Protein 3D3R (pdb70)

Organism: Shewanella oneidensis (strain ATCC 700550 / JCM 31522 / CIP 106686 / LMG 19005 / NCIMB 14063 / MR-1) (NCBI:txid211586)

Foldseek 3Di:
DLQDLDPDGFAWWFFAAADVVQQWTWTAGVRDIDIGRNPDPDDDDGGDIGGHHDDDDDDDPPVVVVVCVVVVVVVVVVPD/DVLVPFFAWWFFAAADVVQQWTWTHGPHDIDIDHVVQDDDDDHGDIDGDRDDDDDDDDPVVVVVCVVVVVVVVVVPD

Sequence (157 aa):
ENLYFQGCCLSSIPSQVVAVDNERQSVTVDTLGVRRDVSSHLTEPLAIGDYVLIHIGFVNKIDRRNDALQSLELYQEIVSKLEYFQGCLSIPSQVVAVDNERQSVTVVDTLGVRRDVSSHLTEPLAIGDYVLIHIGFVNKIDRRNDALQSLELYQQEIVSKLE

Structure (mmCIF, N/CA/C/O backbone):
data_3D3R
#
_entry.id   3D3R
#
_cell.length_a   78.864
_cell.length_b   58.316
_cell.length_c   51.924
_cell.angle_alpha   90.00
_cell.angle_beta   127.89
_cell.angle_gamma   90.00
#
_symmetry.space_group_name_H-M   'C 1 2 1'
#
loop_
_entity.id
_entity.type
_entity.pdbx_description
1 polymer 'Hydrogenase assembly chaperone hypC/hupF'
2 water water
#
loop_
_atom_site.group_PDB
_atom_site.id
_atom_site.type_symbol
_atom_site.label_atom_id
_atom_site.label_alt_id
_atom_site.label_comp_id
_atom_site.label_asym_id
_atom_site.label_entity_id
_atom_site.label_seq_id
_atom_site.pdbx_PDB_ins_code
_atom_site.Cartn_x
_atom_site.Cartn_y
_atom_site.Cartn_z
_atom_site.occupancy
_atom_site.B_iso_or_equiv
_atom_site.auth_seq_id
_atom_site.auth_comp_id
_atom_site.auth_asym_id
_atom_site.auth_atom_id
_atom_site.pdbx_PDB_model_num
ATOM 1 N N . GLU A 1 15 ? 34.719 21.754 11.364 0.70 37.90 -6 GLU A N 1
ATOM 2 C CA . GLU A 1 15 ? 33.376 21.495 11.964 0.70 38.95 -6 GLU A CA 1
ATOM 3 C C . GLU A 1 15 ? 33.205 19.989 12.108 0.70 39.35 -6 GLU A C 1
ATOM 4 O O . GLU A 1 15 ? 32.837 19.480 13.196 0.70 38.18 -6 GLU A O 1
ATOM 10 N N . ASN A 1 16 ? 33.460 19.269 11.013 1.00 39.47 -5 ASN A N 1
ATOM 11 C CA . ASN A 1 16 ? 33.274 17.813 10.976 1.00 41.04 -5 ASN A CA 1
ATOM 12 C C . ASN A 1 16 ? 34.188 17.050 11.967 1.00 40.57 -5 ASN A C 1
ATOM 13 O O . ASN A 1 16 ? 34.016 15.857 12.205 1.00 40.34 -5 ASN A O 1
ATOM 18 N N . LEU A 1 17 ? 35.139 17.765 12.555 1.00 41.15 -4 LEU A N 1
ATOM 19 C CA . LEU A 1 17 ? 36.062 17.192 13.528 1.00 40.83 -4 LEU A CA 1
ATOM 20 C C . LEU A 1 17 ? 35.396 17.065 14.895 1.00 39.66 -4 LEU A C 1
ATOM 21 O O . LEU A 1 17 ? 35.860 16.333 15.757 1.00 38.24 -4 LEU A O 1
ATOM 26 N N . TYR A 1 18 ? 34.345 17.824 15.105 1.00 38.95 -3 TYR A N 1
ATOM 27 C CA . TYR A 1 18 ? 33.719 17.858 16.417 1.00 38.98 -3 TYR A CA 1
ATOM 28 C C . TYR A 1 18 ? 32.491 16.967 16.491 1.00 39.18 -3 TYR A C 1
ATOM 29 O O . TYR A 1 18 ? 31.452 17.290 15.894 1.00 38.84 -3 TYR A O 1
ATOM 38 N N . PHE A 1 19 ? 32.590 15.902 17.287 1.00 37.52 -2 PHE A N 1
ATOM 39 C CA . PHE A 1 19 ? 31.477 14.966 17.474 1.00 37.40 -2 PHE A CA 1
ATOM 40 C C . PHE A 1 19 ? 30.290 15.701 18.100 1.00 38.65 -2 PHE A C 1
ATOM 41 O O . PHE A 1 19 ? 29.105 15.536 17.708 1.00 37.52 -2 PHE A O 1
ATOM 49 N N . GLN A 1 20 ? 30.638 16.537 19.075 1.00 39.02 -1 GLN A N 1
ATOM 50 C CA . GLN A 1 20 ? 29.742 17.601 19.571 1.00 40.44 -1 GLN A CA 1
ATOM 51 C C . GLN A 1 20 ? 30.710 18.685 20.084 1.00 39.29 -1 GLN A C 1
ATOM 52 O O . GLN A 1 20 ? 31.917 18.517 19.968 1.00 37.58 -1 GLN A O 1
ATOM 58 N N . GLY A 1 21 ? 30.225 19.821 20.567 1.00 38.37 0 GLY A N 1
ATOM 59 C CA . GLY A 1 21 ? 31.122 21.008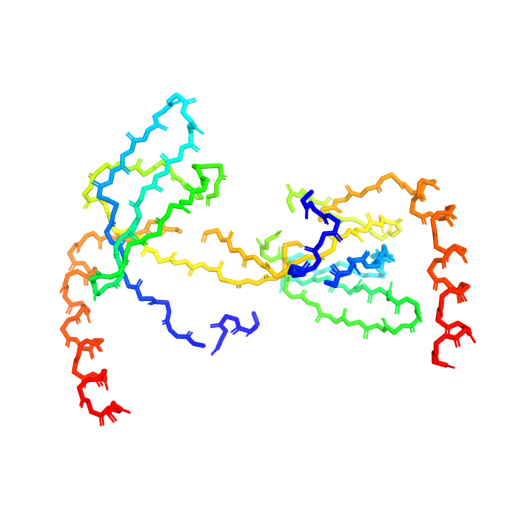 20.656 1.00 37.48 0 GLY A CA 1
ATOM 60 C C . GLY A 1 21 ? 32.417 20.852 21.471 1.00 37.39 0 GLY A C 1
ATOM 61 O O . GLY A 1 21 ? 33.427 21.540 21.236 1.00 37.35 0 GLY A O 1
ATOM 70 N N A CYS A 1 23 ? 34.046 17.750 22.142 0.70 32.35 2 CYS A N 1
ATOM 71 N N B CYS A 1 23 ? 34.021 17.801 22.139 0.30 31.63 2 CYS A N 1
ATOM 72 C CA A CYS A 1 23 ? 34.561 16.378 21.992 0.70 31.84 2 CYS A CA 1
ATOM 73 C CA B CYS A 1 23 ? 34.631 16.526 21.892 0.30 31.02 2 CYS A CA 1
ATOM 74 C C A CYS A 1 23 ? 35.011 16.124 20.537 0.70 30.40 2 CYS A C 1
ATOM 75 C C B CYS A 1 23 ? 35.224 16.516 20.492 0.30 30.26 2 CYS A C 1
ATOM 76 O O A CYS A 1 23 ? 34.195 16.252 19.635 0.70 29.50 2 CYS A O 1
ATOM 77 O O B CYS A 1 23 ? 34.764 17.227 19.591 0.30 30.15 2 CYS A O 1
ATOM 82 N N . LEU A 1 24 ? 36.270 15.726 20.324 1.00 30.00 3 LEU A N 1
ATOM 83 C CA . LEU A 1 24 ? 36.839 15.502 18.984 1.00 29.17 3 LEU A CA 1
ATOM 84 C C . LEU A 1 24 ? 36.427 14.144 18.452 1.00 27.24 3 LEU A C 1
ATOM 85 O O . LEU A 1 24 ? 36.665 13.125 19.135 1.00 27.59 3 LEU A O 1
ATOM 90 N N A SER A 1 25 ? 35.874 14.096 17.247 0.70 26.30 4 SER A N 1
ATOM 91 N N B SER A 1 25 ? 35.889 14.085 17.238 0.30 26.88 4 SER A N 1
ATOM 92 C CA A SER A 1 25 ? 35.546 12.793 16.646 0.70 26.85 4 SER A CA 1
ATOM 93 C CA B SER A 1 25 ? 35.555 12.791 16.615 0.30 26.77 4 SER A CA 1
ATOM 94 C C A SER A 1 25 ? 36.848 11.976 16.455 0.70 26.16 4 SER A C 1
ATOM 95 C C B SER A 1 25 ? 36.824 11.946 16.335 0.30 26.55 4 SER A C 1
ATOM 96 O O A SER A 1 25 ? 37.866 12.558 16.164 0.70 25.78 4 SER A O 1
ATOM 97 O O B SER A 1 25 ? 37.804 12.465 15.834 0.30 26.67 4 SER A O 1
ATOM 102 N N . ILE A 1 26 ? 36.796 10.657 16.681 1.00 26.77 5 ILE A N 1
ATOM 103 C CA . ILE A 1 26 ? 37.979 9.770 16.507 1.00 26.55 5 ILE A CA 1
ATOM 104 C C . ILE A 1 26 ? 37.792 9.056 15.171 1.00 26.26 5 ILE A C 1
ATOM 105 O O . ILE A 1 26 ? 36.733 8.423 14.990 1.00 26.40 5 ILE A O 1
ATOM 110 N N . PRO A 1 27 ? 38.761 9.170 14.242 1.00 25.42 6 PRO A N 1
ATOM 111 C CA . PRO A 1 27 ? 38.635 8.428 12.964 1.00 26.06 6 PRO A CA 1
ATOM 112 C C . PRO A 1 27 ? 38.358 6.941 13.198 1.00 25.23 6 PRO A C 1
ATOM 113 O O . PRO A 1 27 ? 39.013 6.275 14.041 1.00 24.69 6 PRO A O 1
ATOM 117 N N . SER A 1 28 ? 37.323 6.435 12.553 1.00 25.12 7 SER A N 1
ATOM 118 C CA . SER A 1 28 ? 36.816 5.128 12.861 1.00 24.23 7 SER A CA 1
ATOM 119 C C . SER A 1 28 ? 36.793 4.305 11.570 1.00 24.26 7 SER A C 1
ATOM 120 O O . SER A 1 28 ? 36.358 4.834 10.560 1.00 23.56 7 SER A O 1
ATOM 123 N N . GLN A 1 29 ? 37.316 3.071 11.608 1.00 24.57 8 GLN A N 1
ATOM 124 C CA . GLN A 1 29 ? 37.355 2.208 10.366 1.00 24.91 8 GLN A CA 1
ATOM 125 C C . GLN A 1 29 ? 35.984 1.554 10.137 1.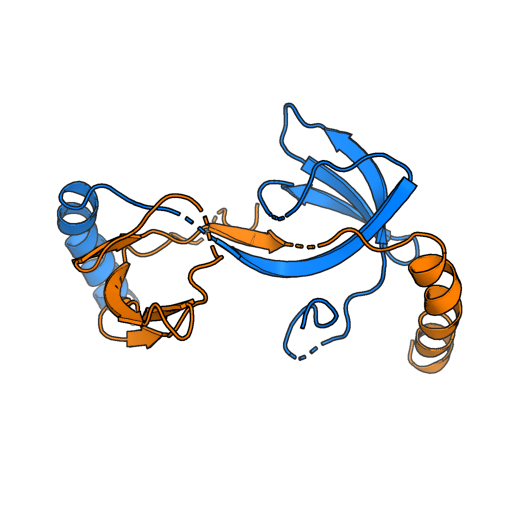00 24.57 8 GLN A C 1
ATOM 126 O O . GLN A 1 29 ? 35.397 0.976 11.053 1.00 25.31 8 GLN A O 1
ATOM 132 N N . VAL A 1 30 ? 35.492 1.589 8.903 1.00 24.52 9 VAL A N 1
ATOM 133 C CA . VAL A 1 30 ? 34.258 0.854 8.555 1.00 24.99 9 VAL A CA 1
ATOM 134 C C . VAL A 1 30 ? 34.662 -0.626 8.395 1.00 26.45 9 VAL A C 1
ATOM 135 O O . VAL A 1 30 ? 35.573 -0.971 7.612 1.00 26.27 9 VAL A O 1
ATOM 139 N N . VAL A 1 31 ? 33.989 -1.517 9.146 1.00 27.67 10 VAL A N 1
ATOM 140 C CA . VAL A 1 31 ? 34.341 -2.921 9.200 1.00 29.61 10 VAL A CA 1
ATOM 141 C C . VAL A 1 31 ? 33.252 -3.838 8.678 1.00 30.47 10 VAL A C 1
ATOM 142 O O . VAL A 1 31 ? 33.509 -5.007 8.408 1.00 31.00 10 VAL A O 1
ATOM 146 N N . ALA A 1 32 ? 32.071 -3.277 8.457 1.00 30.60 11 ALA A N 1
ATOM 147 C CA . ALA A 1 32 ? 30.950 -3.999 7.826 1.00 30.45 11 ALA A CA 1
ATOM 148 C C . ALA A 1 32 ? 29.957 -2.973 7.283 1.00 30.86 11 ALA A C 1
ATOM 149 O O . ALA A 1 32 ? 29.754 -1.919 7.870 1.00 30.05 11 ALA A O 1
ATOM 151 N N . VAL A 1 33 ? 29.307 -3.320 6.165 1.00 29.28 12 VAL A N 1
ATOM 152 C CA . VAL A 1 33 ? 28.288 -2.465 5.600 1.00 30.60 12 VAL A CA 1
ATOM 153 C C . VAL A 1 33 ? 27.041 -3.339 5.254 1.00 31.80 12 VAL A C 1
ATOM 154 O O . VAL A 1 33 ? 27.188 -4.368 4.599 1.00 31.38 12 VAL A O 1
ATOM 158 N N . ASP A 1 34 ? 25.855 -2.932 5.705 1.00 32.19 13 ASP A N 1
ATOM 159 C CA . ASP A 1 34 ? 24.583 -3.631 5.363 1.00 33.14 13 ASP A CA 1
ATOM 160 C C . ASP A 1 34 ? 23.572 -2.630 4.822 1.00 31.42 13 ASP A C 1
ATOM 161 O O . ASP A 1 34 ? 22.749 -2.070 5.529 1.00 30.34 13 ASP A O 1
ATOM 166 N N . ASN A 1 35 ? 23.648 -2.397 3.535 1.00 30.04 14 ASN A N 1
ATOM 167 C CA . ASN A 1 35 ? 22.830 -1.389 2.918 1.00 30.88 14 ASN A CA 1
ATOM 168 C C . ASN A 1 35 ? 21.350 -1.771 2.907 1.00 32.47 14 ASN A C 1
ATOM 169 O O . ASN A 1 35 ? 20.499 -0.871 2.915 1.00 34.33 14 ASN A O 1
ATOM 174 N N . GLU A 1 36 ? 21.010 -3.067 2.857 1.00 32.87 15 GLU A N 1
ATOM 175 C CA . GLU A 1 36 ? 19.564 -3.425 2.926 1.00 34.96 15 GLU A CA 1
ATOM 176 C C . GLU A 1 36 ? 18.990 -3.093 4.301 1.00 35.89 15 GLU A C 1
ATOM 177 O O . GLU A 1 36 ? 17.844 -2.657 4.388 1.00 36.89 15 GLU A O 1
ATOM 183 N N . ARG A 1 37 ? 19.774 -3.260 5.357 1.00 35.28 16 ARG A N 1
ATOM 184 C CA . ARG A 1 37 ? 19.299 -2.825 6.688 1.00 37.56 16 ARG A CA 1
ATOM 185 C C . ARG A 1 37 ? 19.746 -1.405 7.110 1.00 36.13 16 ARG A C 1
ATOM 186 O O . ARG A 1 37 ? 19.515 -1.006 8.235 1.00 35.94 16 ARG A O 1
ATOM 194 N N . GLN A 1 38 ? 20.314 -0.651 6.175 1.00 33.58 17 GLN A N 1
ATOM 195 C CA . GLN A 1 38 ? 20.850 0.708 6.430 1.00 32.86 17 GLN A CA 1
ATOM 196 C C . GLN A 1 38 ? 21.570 0.756 7.734 1.00 32.27 17 GLN A C 1
ATOM 197 O O . GLN A 1 38 ? 21.204 1.533 8.629 1.00 31.04 17 GLN A O 1
ATOM 203 N N . SER A 1 39 ? 22.608 -0.065 7.845 1.00 31.43 18 SER A N 1
ATOM 204 C CA . SER A 1 39 ? 23.507 0.077 8.949 1.00 32.28 18 SER A CA 1
ATOM 205 C C . SER A 1 39 ? 24.948 -0.150 8.520 1.00 32.16 18 SER A C 1
ATOM 206 O O . SER A 1 39 ? 25.210 -0.734 7.468 1.00 29.49 18 SER A O 1
ATOM 209 N N . VAL A 1 40 ? 25.881 0.351 9.324 1.00 30.33 19 VAL A N 1
ATOM 210 C CA . VAL A 1 40 ? 27.292 0.093 9.118 1.00 30.67 19 VAL A CA 1
ATOM 211 C C . VAL A 1 40 ? 27.925 -0.255 10.469 1.00 31.62 19 VAL A C 1
ATOM 212 O O . VAL A 1 40 ? 27.409 0.164 11.528 1.00 33.43 19 VAL A O 1
ATOM 216 N N . THR A 1 41 ? 28.995 -1.039 10.449 1.00 29.96 20 THR A N 1
ATOM 217 C CA . THR A 1 41 ? 29.694 -1.296 11.712 1.00 30.44 20 THR A CA 1
ATOM 218 C C . THR A 1 41 ? 31.007 -0.554 11.643 1.00 29.20 20 THR A C 1
ATOM 219 O O . THR A 1 41 ? 31.738 -0.652 10.654 1.00 28.71 20 THR A O 1
ATOM 223 N N . VAL A 1 42 ? 31.302 0.206 12.683 1.00 29.84 21 VAL A N 1
ATOM 224 C CA . VAL A 1 42 ? 32.576 0.905 12.718 1.00 29.37 21 VAL A CA 1
ATOM 225 C C . VAL A 1 42 ? 33.373 0.453 13.922 1.00 30.59 21 VAL A C 1
ATOM 226 O O . VAL A 1 42 ? 32.790 0.009 14.941 1.00 31.33 21 VAL A O 1
ATOM 230 N N . ASP A 1 43 ? 34.688 0.581 13.784 1.00 28.81 22 ASP A N 1
ATOM 231 C CA . ASP A 1 43 ? 35.641 0.303 14.880 1.00 31.77 22 ASP A CA 1
ATOM 232 C C . ASP A 1 43 ? 36.320 1.591 15.293 1.00 31.55 22 ASP A C 1
ATOM 233 O O . ASP A 1 43 ? 36.988 2.246 14.445 1.00 30.31 22 ASP A O 1
ATOM 238 N N . THR A 1 44 ? 36.189 1.943 16.583 1.00 31.64 23 THR A N 1
ATOM 239 C CA . THR A 1 44 ? 36.750 3.162 17.109 1.00 31.35 23 THR A CA 1
ATOM 240 C C . THR A 1 44 ? 37.684 2.750 18.240 1.00 32.41 23 THR A C 1
ATOM 241 O O . THR A 1 44 ? 37.221 2.288 19.279 1.00 31.84 23 THR A O 1
ATOM 245 N N . LEU A 1 45 ? 38.968 2.943 18.009 1.00 33.16 24 LEU A N 1
ATOM 246 C CA . LEU A 1 45 ? 40.025 2.461 18.884 1.00 35.71 24 LEU A CA 1
ATOM 247 C C . LEU A 1 45 ? 39.690 1.064 19.385 1.00 37.09 24 LEU A C 1
ATOM 248 O O . LEU A 1 45 ? 39.827 0.772 20.570 1.00 37.64 24 LEU A O 1
ATOM 253 N N . GLY A 1 46 ? 39.211 0.223 18.470 1.00 36.84 25 GLY A N 1
ATOM 254 C CA . GLY A 1 46 ? 39.032 -1.200 18.779 1.00 37.88 25 GLY A CA 1
ATOM 255 C C . GLY A 1 46 ? 37.658 -1.574 19.305 1.00 37.09 25 GLY A C 1
ATOM 256 O O . GLY A 1 46 ? 37.401 -2.738 19.531 1.00 40.23 25 GLY A O 1
ATOM 257 N N . VAL A 1 47 ? 36.775 -0.604 19.532 1.00 34.18 26 VAL A N 1
ATOM 258 C CA . VAL A 1 47 ? 35.442 -0.920 19.996 1.00 33.44 26 VAL A CA 1
ATOM 259 C C . VAL A 1 47 ? 34.521 -0.844 18.803 1.00 32.90 26 VAL A C 1
ATOM 260 O O . VAL A 1 47 ? 34.488 0.165 18.105 1.00 32.43 26 VAL A O 1
ATOM 264 N N . ARG A 1 48 ? 33.749 -1.902 18.600 1.00 33.42 27 ARG A N 1
ATOM 265 C CA . ARG A 1 48 ? 32.850 -1.998 17.451 1.00 32.62 27 ARG A CA 1
ATOM 266 C C . ARG A 1 48 ? 31.478 -1.558 17.819 1.00 33.46 27 ARG A C 1
ATOM 267 O O . ARG A 1 48 ? 31.004 -1.923 18.897 1.00 33.13 27 ARG A O 1
ATOM 275 N N . ARG A 1 49 ? 30.828 -0.790 16.935 1.00 32.33 28 ARG A N 1
ATOM 276 C CA . ARG A 1 49 ? 29.445 -0.295 17.119 1.00 34.24 28 ARG A CA 1
ATOM 277 C C . ARG A 1 49 ? 28.703 -0.424 15.812 1.00 34.63 28 ARG A C 1
ATOM 278 O O . ARG A 1 49 ? 29.275 -0.080 14.796 1.00 32.51 28 ARG A O 1
ATOM 286 N N . ASP A 1 50 ? 27.460 -0.906 15.835 1.00 34.19 29 ASP A N 1
ATOM 287 C CA . ASP A 1 50 ? 26.652 -0.974 14.633 1.00 36.24 29 ASP A CA 1
ATOM 288 C C . ASP A 1 50 ? 25.847 0.282 14.722 1.00 36.77 29 ASP A C 1
ATOM 289 O O . ASP A 1 50 ? 25.263 0.555 15.797 1.00 37.79 29 ASP A O 1
ATOM 294 N N . VAL A 1 51 ? 25.770 1.058 13.640 1.00 34.54 30 VAL A N 1
ATOM 295 C CA . VAL A 1 51 ? 25.018 2.306 13.675 1.00 34.51 30 VAL A CA 1
ATOM 296 C C . VAL A 1 51 ? 24.159 2.449 12.411 1.00 34.15 30 VAL A C 1
ATOM 297 O O . VAL A 1 51 ? 24.532 1.949 11.367 1.00 32.28 30 VAL A O 1
ATOM 301 N N . SER A 1 52 ? 22.990 3.077 12.525 1.00 33.25 31 SER A N 1
ATOM 302 C CA . SER A 1 52 ? 22.180 3.348 11.331 1.00 33.01 31 SER A CA 1
ATOM 303 C C . SER A 1 52 ? 22.999 4.207 10.389 1.00 33.43 31 SER A C 1
ATOM 304 O O . SER A 1 52 ? 23.718 5.133 10.824 1.00 32.44 31 SER A O 1
ATOM 307 N N . SER A 1 53 ? 22.910 3.922 9.102 1.00 31.06 32 SER A N 1
ATOM 308 C CA . SER A 1 53 ? 23.688 4.646 8.104 1.00 30.70 32 SER A CA 1
ATOM 309 C C . SER A 1 53 ? 22.852 5.695 7.345 1.00 31.48 32 SER A C 1
ATOM 310 O O . SER A 1 53 ? 23.262 6.185 6.282 1.00 30.86 32 SER A O 1
ATOM 313 N N . HIS A 1 54 ? 21.687 6.068 7.869 1.00 32.02 33 HIS A N 1
ATOM 314 C CA . HIS A 1 54 ? 20.834 7.035 7.154 1.00 35.03 33 HIS A CA 1
ATOM 315 C C . HIS A 1 54 ? 21.473 8.386 6.845 1.00 34.68 33 HIS A C 1
ATOM 316 O O . HIS A 1 54 ? 21.101 9.051 5.878 1.00 37.51 33 HIS A O 1
ATOM 323 N N . LEU A 1 55 ? 22.384 8.823 7.691 1.00 34.37 34 LEU A N 1
ATOM 324 C CA . LEU A 1 55 ? 23.064 10.123 7.487 1.00 34.85 34 LEU A CA 1
ATOM 325 C C . LEU A 1 55 ? 24.522 9.992 7.051 1.00 35.12 34 LEU A C 1
ATOM 326 O O . LEU A 1 55 ? 25.349 10.905 7.255 1.00 36.36 34 LEU A O 1
ATOM 339 N N . THR A 1 57 ? 27.300 10.607 4.431 1.00 35.45 36 THR A N 1
ATOM 340 C CA . THR A 1 57 ? 27.233 11.653 3.400 1.00 35.79 36 THR A CA 1
ATOM 341 C C . THR A 1 57 ? 27.604 11.131 2.002 1.00 36.73 36 THR A C 1
ATOM 342 O O . THR A 1 57 ? 27.370 11.817 0.982 1.00 37.06 36 THR A O 1
ATOM 346 N N . GLU A 1 58 ? 28.206 9.941 1.947 1.00 35.58 37 GLU A N 1
ATOM 347 C CA . GLU A 1 58 ? 28.415 9.241 0.653 1.00 36.12 37 GLU A CA 1
ATOM 348 C C . GLU A 1 58 ? 28.497 7.727 0.917 1.00 32.34 37 GLU A C 1
ATOM 349 O O . GLU A 1 58 ? 28.800 7.326 2.089 1.00 31.87 37 GLU A O 1
ATOM 355 N N . PRO A 1 59 ? 28.358 6.884 -0.141 1.00 30.31 38 PRO A N 1
ATOM 356 C CA . PRO A 1 59 ? 28.389 5.422 0.112 1.00 28.98 38 PRO A CA 1
ATOM 357 C C . PRO A 1 59 ? 29.717 4.970 0.712 1.00 28.61 38 PRO A C 1
ATOM 358 O O . PRO A 1 59 ? 30.792 5.443 0.311 1.00 28.14 38 PRO A O 1
ATOM 362 N N . LEU A 1 60 ? 29.630 4.042 1.660 1.00 27.67 39 LEU A N 1
ATOM 363 C CA . LEU A 1 60 ? 30.790 3.565 2.400 1.00 27.36 39 LEU A CA 1
ATOM 364 C C . LEU A 1 60 ? 31.125 2.116 2.109 1.00 27.77 39 LEU A C 1
ATOM 365 O O . LEU A 1 60 ? 30.243 1.285 1.772 1.00 28.99 39 LEU A O 1
ATOM 370 N N . ALA A 1 61 ? 32.403 1.801 2.271 1.00 27.75 40 ALA A N 1
ATOM 371 C CA . ALA A 1 61 ? 32.872 0.427 2.136 1.00 28.00 40 ALA A CA 1
ATOM 372 C C . ALA A 1 61 ? 33.821 0.028 3.258 1.00 27.79 40 ALA A C 1
ATOM 373 O O . ALA A 1 61 ? 34.469 0.889 3.882 1.00 25.96 40 ALA A O 1
ATOM 375 N N . ILE A 1 62 ? 33.969 -1.286 3.454 1.00 28.67 41 ILE A N 1
ATOM 376 C CA . ILE A 1 62 ? 35.011 -1.807 4.365 1.00 30.09 41 ILE A CA 1
ATOM 377 C C . ILE A 1 62 ? 36.360 -1.222 4.076 1.00 30.64 41 ILE A C 1
ATOM 378 O O . ILE A 1 62 ? 36.815 -1.160 2.898 1.00 29.82 41 ILE A O 1
ATOM 383 N N . GLY A 1 63 ? 36.993 -0.761 5.143 1.00 29.17 42 GLY A N 1
ATOM 384 C CA . GLY A 1 63 ? 38.265 -0.066 5.023 1.00 29.68 42 GLY A CA 1
ATOM 385 C C . GLY A 1 63 ? 38.292 1.430 4.863 1.00 28.05 42 GLY A C 1
ATOM 386 O O . GLY A 1 63 ? 39.352 2.019 4.997 1.00 30.41 42 GLY A O 1
ATOM 387 N N . ASP A 1 64 ? 37.135 2.065 4.612 1.00 28.44 43 ASP A N 1
ATOM 388 C CA . ASP A 1 64 ? 37.024 3.528 4.640 1.00 26.86 43 ASP A CA 1
ATOM 389 C C . ASP A 1 64 ? 37.220 3.964 6.118 1.00 25.89 43 ASP A C 1
ATOM 390 O O . ASP A 1 64 ? 36.941 3.187 6.984 1.00 25.04 43 ASP A O 1
ATOM 395 N N . TYR A 1 65 ? 37.713 5.178 6.328 1.00 26.45 44 TYR A N 1
ATOM 396 C CA . TYR A 1 65 ? 37.749 5.810 7.649 1.00 25.95 44 TYR A CA 1
ATOM 397 C C . TYR A 1 65 ? 36.750 6.949 7.603 1.00 26.38 44 TYR A C 1
ATOM 398 O O . TYR A 1 65 ? 36.687 7.744 6.611 1.00 27.50 44 TYR A O 1
ATOM 407 N N . VAL A 1 66 ? 36.009 7.079 8.701 1.00 26.84 45 VAL A N 1
ATOM 408 C CA . VAL A 1 66 ? 35.053 8.141 8.857 1.00 25.01 45 VAL A CA 1
ATOM 409 C C . VAL A 1 66 ? 35.276 8.941 10.142 1.00 26.73 45 VAL A C 1
ATOM 410 O O . VAL A 1 66 ? 35.782 8.402 11.140 1.00 26.06 45 VAL A O 1
ATOM 414 N N . LEU A 1 67 ? 34.876 10.202 10.098 1.00 26.15 46 LEU A N 1
ATOM 415 C CA . LEU A 1 67 ? 34.612 10.991 11.322 1.00 27.29 46 LEU A CA 1
ATOM 416 C C . LEU A 1 67 ? 33.101 11.062 11.498 1.00 28.14 46 LEU A C 1
ATOM 417 O O . LEU A 1 67 ? 32.361 11.248 10.532 1.00 28.60 46 LEU A O 1
ATOM 422 N N . ILE A 1 68 ? 32.670 10.949 12.748 1.00 28.76 47 ILE A N 1
ATOM 423 C CA . ILE A 1 68 ? 31.244 10.804 13.044 1.00 29.87 47 ILE A CA 1
ATOM 424 C C . ILE A 1 68 ? 30.869 11.958 13.994 1.00 31.22 47 ILE A C 1
ATOM 425 O O . ILE A 1 68 ? 31.688 12.375 14.809 1.00 31.37 47 ILE A O 1
ATOM 430 N N . HIS A 1 69 ? 29.673 12.519 13.822 1.00 30.04 48 HIS A N 1
ATOM 431 C CA . HIS A 1 69 ? 29.179 13.514 14.749 1.00 30.22 48 HIS A CA 1
ATOM 432 C C . HIS A 1 69 ? 27.675 13.357 14.865 1.00 30.19 48 HIS A C 1
ATOM 433 O O . HIS A 1 69 ? 27.019 12.785 13.970 1.00 30.77 48 HIS A O 1
ATOM 440 N N . ILE A 1 70 ? 27.115 13.793 15.984 1.00 30.47 49 ILE A N 1
ATOM 441 C CA . ILE A 1 70 ? 25.641 13.697 16.100 1.00 30.63 49 ILE A CA 1
ATOM 442 C C . ILE A 1 70 ? 25.120 14.828 15.257 1.00 30.85 49 ILE A C 1
ATOM 443 O O . ILE A 1 70 ? 25.568 15.978 15.390 1.00 30.27 49 ILE A O 1
ATOM 448 N N . GLY A 1 71 ? 24.189 14.553 14.353 1.00 30.27 50 GLY A N 1
ATOM 449 C CA . GLY A 1 71 ? 23.666 15.660 13.574 1.00 30.59 50 GLY A CA 1
ATOM 450 C C . GLY A 1 71 ? 22.273 15.359 13.100 1.00 30.07 50 GLY A C 1
ATOM 451 O O . GLY A 1 71 ? 21.590 14.521 13.660 1.00 29.39 50 GLY A O 1
ATOM 452 N N . PHE A 1 72 ? 21.843 16.042 12.055 1.00 29.36 51 PHE A N 1
ATOM 453 C CA . PHE A 1 72 ? 20.515 15.740 11.542 1.00 28.82 51 PHE A CA 1
ATOM 454 C C . PHE A 1 72 ? 20.384 16.238 10.118 1.00 2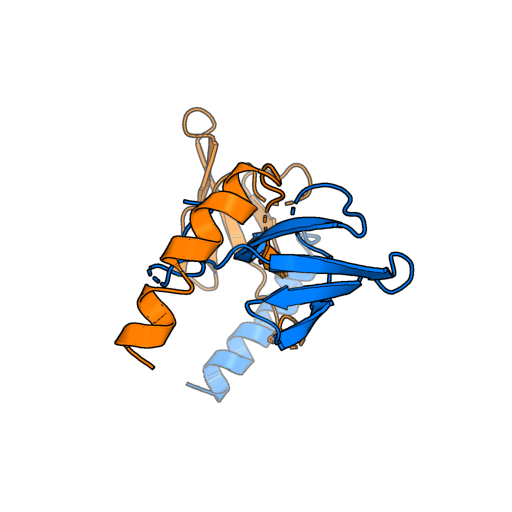8.76 51 PHE A C 1
ATOM 455 O O . PHE A 1 72 ? 21.284 16.937 9.608 1.00 29.57 51 PHE A O 1
ATOM 463 N N . VAL A 1 73 ? 19.278 15.880 9.491 1.00 27.51 52 VAL A N 1
ATOM 464 C CA . VAL A 1 73 ? 18.937 16.469 8.189 1.00 29.16 52 VAL A CA 1
ATOM 465 C C . VAL A 1 73 ? 17.460 16.866 8.295 1.00 30.85 52 VAL A C 1
ATOM 466 O O . VAL A 1 73 ? 16.789 16.466 9.252 1.00 31.26 52 VAL A O 1
ATOM 478 N N . ASN A 1 75 ? 13.682 16.896 6.713 1.00 33.72 54 ASN A N 1
ATOM 479 C CA . ASN A 1 75 ? 12.802 16.271 5.730 1.00 34.61 54 ASN A CA 1
ATOM 480 C C . ASN A 1 75 ? 11.518 17.056 5.648 1.00 34.24 54 ASN A C 1
ATOM 481 O O . ASN A 1 75 ? 10.964 17.439 6.690 1.00 34.00 54 ASN A O 1
ATOM 486 N N . LYS A 1 76 ? 10.980 17.220 4.448 1.00 32.86 55 LYS A N 1
ATOM 487 C CA . LYS A 1 76 ? 9.697 17.959 4.346 1.00 34.19 55 LYS A CA 1
ATOM 488 C C . LYS A 1 76 ? 8.552 17.085 4.826 1.00 34.62 55 LYS A C 1
ATOM 489 O O . LYS A 1 76 ? 8.579 15.841 4.642 1.00 35.22 55 LYS A O 1
ATOM 495 N N . ILE A 1 77 ? 7.529 17.698 5.428 1.00 32.79 56 ILE A N 1
ATOM 496 C CA . ILE A 1 77 ? 6.304 16.977 5.782 1.00 33.47 56 ILE A CA 1
ATOM 497 C C . ILE A 1 77 ? 5.141 17.765 5.207 1.00 33.06 56 ILE A C 1
ATOM 498 O O . ILE A 1 77 ? 5.126 18.985 5.303 1.00 32.98 56 ILE A O 1
ATOM 503 N N . ASP A 1 78 ? 4.162 17.072 4.666 1.00 32.10 57 ASP A N 1
ATOM 504 C CA . ASP A 1 78 ? 2.973 17.711 4.138 1.00 33.63 57 ASP A CA 1
ATOM 505 C C . ASP A 1 78 ? 2.407 18.706 5.126 1.00 32.33 57 ASP A C 1
ATOM 506 O O . ASP A 1 78 ? 2.239 18.372 6.289 1.00 32.07 57 ASP A O 1
ATOM 511 N N A ARG A 1 79 ? 2.079 19.915 4.661 0.60 32.32 58 ARG A N 1
ATOM 512 N N B ARG A 1 79 ? 2.100 19.918 4.657 0.40 32.78 58 ARG A N 1
ATOM 513 C CA A ARG A 1 79 ? 1.711 20.975 5.592 0.60 32.12 58 ARG A CA 1
ATOM 514 C CA B ARG A 1 79 ? 1.694 20.984 5.566 0.40 33.03 58 ARG A CA 1
ATOM 515 C C A ARG A 1 79 ? 0.417 20.619 6.335 0.60 32.96 58 ARG A C 1
ATOM 516 C C B ARG A 1 79 ? 0.429 20.594 6.336 0.40 33.37 58 ARG A C 1
ATOM 517 O O A ARG A 1 79 ? 0.302 20.867 7.535 0.60 32.58 58 ARG A O 1
ATOM 518 O O B ARG A 1 79 ? 0.347 20.799 7.547 0.40 33.14 58 ARG A O 1
ATOM 533 N N . ASN A 1 80 ? -0.550 20.004 5.648 1.00 33.35 59 ASN A N 1
ATOM 534 C CA . ASN A 1 80 ? -1.811 19.632 6.334 1.00 34.46 59 ASN A CA 1
ATOM 535 C C . ASN A 1 80 ? -1.666 18.578 7.428 1.00 35.16 59 ASN A C 1
ATOM 536 O O . ASN A 1 80 ? -2.243 18.695 8.532 1.00 35.36 59 ASN A O 1
ATOM 541 N N . ASP A 1 81 ? -0.799 17.611 7.163 1.00 34.11 60 ASP A N 1
ATOM 542 C CA . ASP A 1 81 ? -0.442 16.622 8.172 1.00 34.86 60 ASP A CA 1
ATOM 543 C C . ASP A 1 81 ? 0.318 17.243 9.350 1.00 32.66 60 ASP A C 1
ATOM 544 O O . ASP A 1 81 ? 0.091 16.872 10.496 1.00 33.09 60 ASP A O 1
ATOM 549 N N . ALA A 1 82 ? 1.267 18.131 9.071 1.00 31.16 61 ALA A N 1
ATOM 550 C CA . ALA A 1 82 ? 1.922 18.888 10.150 1.00 30.07 61 ALA A CA 1
ATOM 551 C C . ALA A 1 82 ? 0.889 19.644 11.036 1.00 30.19 61 ALA A C 1
ATOM 552 O O . ALA A 1 82 ? 0.847 19.519 12.282 1.00 30.06 61 ALA A O 1
ATOM 554 N N . LEU A 1 83 ? 0.072 20.461 10.384 1.00 29.98 62 LEU A N 1
ATOM 555 C CA . LEU A 1 83 ? -0.900 21.260 11.110 1.00 31.66 62 LEU A CA 1
ATOM 556 C C . LEU A 1 83 ? -1.881 20.430 11.929 1.00 33.40 62 LEU A C 1
ATOM 557 O O . LEU A 1 83 ? -2.226 20.824 13.034 1.00 33.52 62 LEU A O 1
ATOM 562 N N . GLN A 1 84 ? -2.318 19.296 11.392 1.00 34.57 63 GLN A N 1
ATOM 563 C CA . GLN A 1 84 ? -3.206 18.436 12.151 1.00 37.63 63 GLN A CA 1
ATOM 564 C C . GLN A 1 84 ? -2.484 17.821 13.386 1.00 38.50 63 GLN A C 1
ATOM 565 O O . GLN A 1 84 ? -3.047 17.789 14.469 1.00 42.07 63 GLN A O 1
ATOM 571 N N . SER A 1 85 ? -1.239 17.394 13.238 1.00 37.11 64 SER A N 1
ATOM 572 C CA . SER A 1 85 ? -0.536 16.736 14.319 1.00 36.19 64 SER A CA 1
ATOM 573 C C . SER A 1 85 ? -0.110 17.697 15.402 1.00 36.16 64 SER A C 1
ATOM 574 O O . SER A 1 85 ? 0.034 17.288 16.567 1.00 34.91 64 SER A O 1
ATOM 577 N N . LEU A 1 86 ? 0.107 18.966 15.045 1.00 34.48 65 LEU A N 1
ATOM 578 C CA . LEU A 1 86 ? 0.692 19.888 16.030 1.00 34.78 65 LEU A CA 1
ATOM 579 C C . LEU A 1 86 ? -0.144 20.067 17.296 1.00 35.16 65 LEU A C 1
ATOM 580 O O . LEU A 1 86 ? 0.402 20.336 18.381 1.00 33.00 65 LEU A O 1
ATOM 585 N N . GLU A 1 87 ? -1.463 19.943 17.168 1.00 35.47 66 GLU A N 1
ATOM 586 C CA . GLU A 1 87 ? -2.298 20.082 18.352 1.00 38.89 66 GLU A CA 1
ATOM 587 C C . GLU A 1 87 ? -1.978 19.014 19.403 1.00 36.50 66 GLU A C 1
ATOM 588 O O . GLU A 1 87 ? -2.005 19.288 20.599 1.00 37.18 66 GLU A O 1
ATOM 594 N N . LEU A 1 88 ? -1.685 17.795 18.955 1.00 35.72 67 LEU A N 1
ATOM 595 C CA . LEU A 1 88 ? -1.312 16.703 19.870 1.00 34.70 67 LEU A CA 1
ATOM 596 C C . LEU A 1 88 ? 0.042 16.967 20.559 1.00 34.39 67 LEU A C 1
ATOM 597 O O . LEU A 1 88 ? 0.227 16.664 21.757 1.00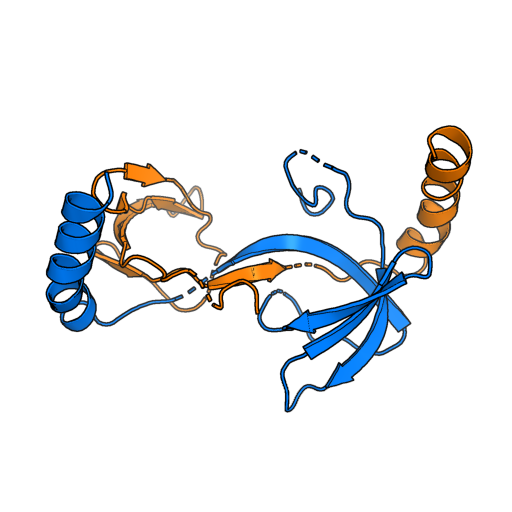 34.05 67 LEU A O 1
ATOM 602 N N . TYR A 1 89 ? 0.997 17.525 19.810 1.00 32.82 68 TYR A N 1
ATOM 603 C CA . TYR A 1 89 ? 2.315 17.866 20.386 1.00 33.31 68 TYR A CA 1
ATOM 604 C C . TYR A 1 89 ? 2.197 18.924 21.481 1.00 35.14 68 TYR A C 1
ATOM 605 O O . TYR A 1 89 ? 2.794 18.797 22.569 1.00 34.46 68 TYR A O 1
ATOM 614 N N . GLN A 1 90 ? 1.417 19.973 21.223 1.00 34.61 69 GLN A N 1
ATOM 615 C CA . GLN A 1 90 ? 1.146 20.972 22.263 1.00 36.48 69 GLN A CA 1
ATOM 616 C C . GLN A 1 90 ? 0.444 20.407 23.521 1.00 36.27 69 GLN A C 1
ATOM 617 O O . GLN A 1 90 ? 0.684 20.881 24.646 1.00 37.20 69 GLN A O 1
ATOM 623 N N . GLU A 1 91 ? -0.481 19.467 23.341 1.00 35.65 70 GLU A N 1
ATOM 624 C CA . GLU A 1 91 ? -1.143 18.858 24.489 1.00 35.95 70 GLU A CA 1
ATOM 625 C C . GLU A 1 91 ? -0.143 18.046 25.334 1.00 35.38 70 GLU A C 1
ATOM 626 O O . GLU A 1 91 ? -0.247 17.987 26.575 1.00 35.16 70 GLU A O 1
ATOM 632 N N . ILE A 1 92 ? 0.792 17.377 24.652 1.00 33.71 71 ILE A N 1
ATOM 633 C CA . ILE A 1 92 ? 1.828 16.597 25.348 1.00 31.89 71 ILE A CA 1
ATOM 634 C C . ILE A 1 92 ? 2.674 17.559 26.201 1.00 35.35 71 ILE A C 1
ATOM 635 O O . ILE A 1 92 ? 2.897 17.317 27.428 1.00 33.83 71 ILE A O 1
ATOM 640 N N . VAL A 1 93 ? 3.166 18.623 25.561 1.00 36.49 72 VAL A N 1
ATOM 641 C CA . VAL A 1 93 ? 3.975 19.626 26.284 1.00 40.21 72 VAL A CA 1
ATOM 642 C C . VAL A 1 93 ? 3.216 20.166 27.491 1.00 42.31 72 VAL A C 1
ATOM 643 O O . VAL A 1 93 ? 3.788 20.258 28.586 1.00 43.22 72 VAL A O 1
ATOM 647 N N . SER A 1 94 ? 1.924 20.467 27.306 1.00 44.38 73 SER A N 1
ATOM 648 C CA . SER A 1 94 ? 1.069 20.942 28.412 1.00 46.61 73 SER A CA 1
ATOM 649 C C . SER A 1 94 ? 0.988 19.934 29.538 1.00 47.18 73 SER A C 1
ATOM 650 O O . SER A 1 94 ? 0.958 20.316 30.712 1.00 47.49 73 SER A O 1
ATOM 653 N N . LYS A 1 95 ? 0.916 18.657 29.183 1.00 46.50 74 LYS A N 1
ATOM 654 C CA . LYS A 1 95 ? 0.746 17.579 30.164 1.00 47.98 74 LYS A CA 1
ATOM 655 C C . LYS A 1 95 ? 2.035 17.302 30.936 1.00 47.97 74 LYS A C 1
ATOM 656 O O . LYS A 1 95 ? 1.981 16.988 32.135 1.00 47.79 74 LYS A O 1
ATOM 662 N N . LEU A 1 96 ? 3.183 17.428 30.267 1.00 46.18 75 LEU A N 1
ATOM 663 C CA . LEU A 1 96 ? 4.435 17.022 30.876 1.00 47.20 75 LEU A CA 1
ATOM 664 C C . LEU A 1 96 ? 5.389 18.136 31.386 1.00 49.05 75 LEU A C 1
ATOM 665 O O . LEU A 1 96 ? 6.426 17.808 31.959 1.00 47.85 75 LEU A O 1
ATOM 670 N N . GLU A 1 97 ? 5.055 19.417 31.166 1.00 51.33 76 GLU A N 1
ATOM 671 C CA . GLU A 1 97 ? 5.821 20.544 31.764 1.00 55.02 76 GLU A CA 1
ATOM 672 C C . GLU A 1 97 ? 5.319 20.818 33.169 1.00 55.30 76 GLU A C 1
ATOM 673 O O . GLU A 1 97 ? 5.882 20.313 34.141 1.00 57.49 76 GLU A O 1
ATOM 679 N N . TYR B 1 18 ? 18.097 5.004 14.555 1.00 54.09 -3 TYR B N 1
ATOM 680 C CA . TYR B 1 18 ? 18.250 4.297 15.879 1.00 53.38 -3 TYR B CA 1
ATOM 681 C C . TYR B 1 18 ? 17.955 5.168 17.100 1.00 51.43 -3 TYR B C 1
ATOM 682 O O . TYR B 1 18 ? 16.895 4.998 17.674 1.00 51.25 -3 TYR B O 1
ATOM 691 N N . PHE B 1 19 ? 18.829 6.109 17.492 1.00 48.55 -2 PHE B N 1
ATOM 692 C CA . PHE B 1 19 ? 18.386 7.036 18.558 1.00 46.78 -2 PHE B CA 1
ATOM 693 C C . PHE B 1 19 ? 17.270 8.029 18.138 1.00 44.69 -2 PHE B C 1
ATOM 694 O O . PHE B 1 19 ? 16.562 8.594 18.981 1.00 42.83 -2 PHE B O 1
ATOM 702 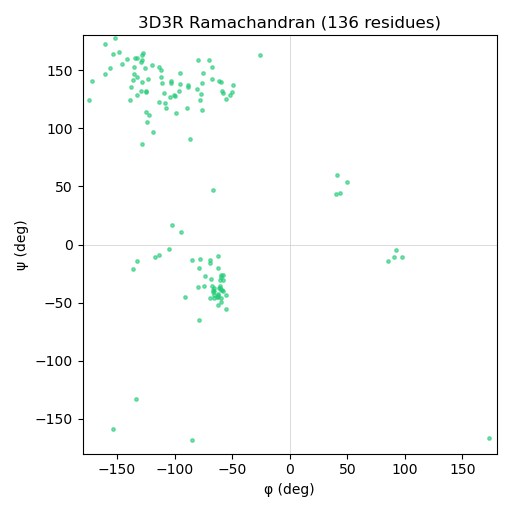N N . GLN B 1 20 ? 17.063 8.177 16.833 1.00 41.67 -1 GLN B N 1
ATOM 703 C CA . GLN B 1 20 ? 15.892 8.890 16.367 1.00 41.11 -1 GLN B CA 1
ATOM 704 C C . GLN B 1 20 ? 14.633 8.201 16.927 1.00 40.81 -1 GLN B C 1
ATOM 705 O O . GLN B 1 20 ? 13.572 8.843 17.109 1.00 40.54 -1 GLN B O 1
ATOM 711 N N . GLY B 1 21 ? 14.764 6.901 17.212 1.00 39.36 0 GLY B N 1
ATOM 712 C CA . GLY B 1 21 ? 13.670 6.116 17.763 1.00 40.10 0 GLY B CA 1
ATOM 713 C C . GLY B 1 21 ? 13.267 6.530 19.183 1.00 39.39 0 GLY B C 1
ATOM 714 O O . GLY B 1 21 ? 12.195 6.177 19.644 1.00 38.36 0 GLY B O 1
ATOM 723 N N . CYS B 1 23 ? 12.761 9.642 20.257 1.00 33.89 2 CYS B N 1
ATOM 724 C CA . CYS B 1 23 ? 12.030 10.897 20.368 1.00 31.83 2 CYS B CA 1
ATOM 725 C C . CYS B 1 23 ? 11.174 11.102 19.157 1.00 30.70 2 CYS B C 1
ATOM 726 O O . CYS B 1 23 ? 11.372 10.419 18.157 1.00 30.61 2 CYS B O 1
ATOM 729 N N . LEU B 1 24 ? 10.196 12.002 19.260 1.00 29.74 3 LEU B N 1
ATOM 730 C CA . LEU B 1 24 ? 9.313 12.270 18.128 1.00 29.43 3 LEU B CA 1
ATOM 731 C C . LEU B 1 24 ? 9.635 13.611 17.569 1.00 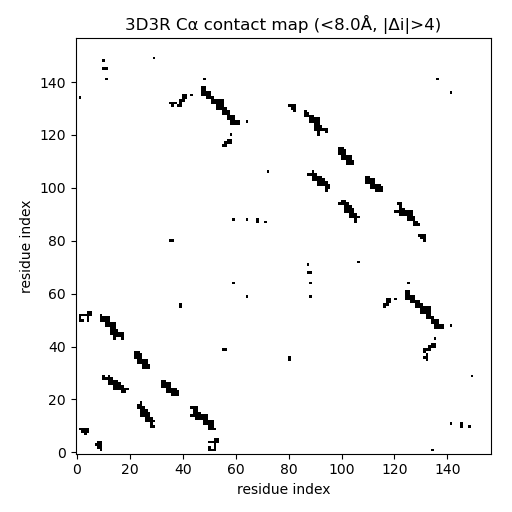28.99 3 LEU B C 1
ATOM 732 O O . LEU B 1 24 ? 9.545 14.588 18.288 1.00 27.96 3 LEU B O 1
ATOM 737 N N . SER B 1 25 ? 9.994 13.683 16.276 1.00 29.35 4 SER B N 1
ATOM 738 C CA . SER B 1 25 ? 10.413 14.961 15.706 1.00 30.01 4 SER B CA 1
ATOM 739 C C . SER B 1 25 ? 9.197 15.858 15.673 1.00 30.17 4 SER B C 1
ATOM 740 O O . SER B 1 25 ? 8.073 15.385 15.421 1.00 31.40 4 SER B O 1
ATOM 743 N N . ILE B 1 26 ? 9.399 17.140 15.941 1.00 28.18 5 ILE B N 1
ATOM 744 C CA . ILE B 1 26 ? 8.270 18.042 16.095 1.00 27.08 5 ILE B CA 1
ATOM 745 C C . ILE B 1 26 ? 8.127 18.793 14.745 1.00 25.97 5 ILE B C 1
ATOM 746 O O . ILE B 1 26 ? 9.117 19.372 14.291 1.00 25.80 5 ILE B O 1
ATOM 751 N N . PRO B 1 27 ? 6.924 18.805 14.128 1.00 26.58 6 PRO B N 1
ATOM 752 C CA . PRO B 1 27 ? 6.823 19.613 12.895 1.00 26.60 6 PRO B CA 1
ATOM 753 C C . PRO B 1 27 ? 7.193 21.088 13.150 1.00 27.75 6 PRO B C 1
ATOM 754 O O . PRO B 1 27 ? 6.609 21.763 14.027 1.00 27.73 6 PRO B O 1
ATOM 758 N N . SER B 1 28 ? 8.071 21.602 12.302 1.00 26.02 7 SER B N 1
ATOM 759 C CA . SER B 1 28 ? 8.699 22.908 12.489 1.00 25.37 7 SER B CA 1
ATOM 760 C C . SER B 1 28 ? 8.550 23.753 11.208 1.00 26.98 7 SER B C 1
ATOM 761 O O . SER B 1 28 ? 8.837 23.240 10.156 1.00 28.68 7 SER B O 1
ATOM 764 N N . GLN B 1 29 ? 8.117 25.008 11.317 1.00 25.75 8 GLN B N 1
ATOM 765 C CA . GLN B 1 29 ? 7.847 25.822 10.108 1.00 26.14 8 GLN B CA 1
ATOM 766 C C . GLN B 1 29 ? 9.085 26.575 9.632 1.00 26.31 8 GLN B C 1
ATOM 767 O O . GLN B 1 29 ? 9.843 27.093 10.460 1.00 24.78 8 GLN B O 1
ATOM 773 N N . VAL B 1 30 ? 9.319 26.590 8.320 1.00 24.75 9 VAL B N 1
ATOM 774 C CA . VAL B 1 30 ? 10.381 27.465 7.753 1.00 25.16 9 VAL B CA 1
ATOM 775 C C . VAL B 1 30 ? 9.851 28.899 7.732 1.00 27.05 9 VAL B C 1
ATOM 776 O O . VAL B 1 30 ? 8.825 29.173 7.017 1.00 27.41 9 VAL B O 1
ATOM 780 N N . VAL B 1 31 ? 10.493 29.786 8.512 1.00 28.43 10 VAL B N 1
ATOM 781 C CA . VAL B 1 31 ? 10.036 31.167 8.766 1.00 29.27 10 VAL B CA 1
ATOM 782 C C . VAL B 1 31 ? 10.967 32.241 8.182 1.00 30.05 10 VAL B C 1
ATOM 783 O O . VAL B 1 31 ? 10.627 33.459 8.159 1.00 31.44 10 VAL B O 1
ATOM 787 N N . ALA B 1 32 ? 12.139 31.827 7.691 1.00 29.73 11 ALA B N 1
ATOM 788 C CA . ALA B 1 32 ? 12.986 32.757 6.954 1.00 29.57 11 ALA B CA 1
ATOM 789 C C . ALA B 1 32 ? 13.896 31.956 6.048 1.00 30.60 11 ALA B C 1
ATOM 790 O O . ALA B 1 32 ? 14.210 30.811 6.344 1.00 28.23 11 ALA B O 1
ATOM 792 N N . VAL B 1 33 ? 14.313 32.550 4.928 1.00 31.60 12 VAL B N 1
ATOM 793 C CA . VAL B 1 33 ? 15.242 31.890 4.000 1.00 31.91 12 VAL B CA 1
ATOM 794 C C . VAL B 1 33 ? 16.245 32.944 3.538 1.00 33.37 12 VAL B C 1
ATOM 795 O O . VAL B 1 33 ? 15.835 33.963 2.996 1.00 34.56 12 VAL B O 1
ATOM 799 N N . ASP B 1 34 ? 17.540 32.694 3.725 1.00 34.69 13 ASP B N 1
ATOM 800 C CA . ASP B 1 34 ? 18.619 33.599 3.314 1.00 35.90 13 ASP B CA 1
ATOM 801 C C . ASP B 1 34 ? 19.474 32.840 2.308 1.00 34.84 13 ASP B C 1
ATOM 802 O O . ASP B 1 34 ? 20.292 32.042 2.711 1.00 34.99 13 ASP B O 1
ATOM 807 N N . ASN B 1 35 ? 19.255 33.039 1.003 1.00 33.69 14 ASN B N 1
ATOM 808 C CA . ASN B 1 35 ? 19.980 32.269 -0.011 1.00 35.35 14 ASN B CA 1
ATOM 809 C C . ASN B 1 35 ? 21.428 32.761 -0.238 1.00 36.24 14 ASN B C 1
ATOM 810 O O . ASN B 1 35 ? 22.230 32.077 -0.876 1.00 37.02 14 ASN B O 1
ATOM 815 N N . GLU B 1 36 ? 21.766 33.929 0.284 1.00 36.61 15 GLU B N 1
ATOM 816 C CA . GLU B 1 36 ? 23.144 34.372 0.155 1.00 39.86 15 GLU B CA 1
ATOM 817 C C . GLU B 1 36 ? 24.010 33.668 1.220 1.00 40.23 15 GLU B C 1
ATOM 818 O O . GLU B 1 36 ? 25.118 33.249 0.951 1.00 42.13 15 GLU B O 1
ATOM 824 N N . ARG B 1 37 ? 23.455 33.464 2.398 1.00 40.25 16 ARG B N 1
ATOM 825 C CA . ARG B 1 37 ? 24.095 32.689 3.472 1.00 40.72 16 ARG B CA 1
ATOM 826 C C . ARG B 1 37 ? 23.843 31.169 3.323 1.00 39.56 16 ARG B C 1
ATOM 827 O O . ARG B 1 37 ? 24.507 30.317 3.967 1.00 39.32 16 ARG B O 1
ATOM 835 N N . GLN B 1 38 ? 22.897 30.830 2.447 1.00 37.03 17 GLN B N 1
ATOM 836 C CA . GLN B 1 38 ? 22.389 29.461 2.322 1.00 36.04 17 GLN B CA 1
ATOM 837 C C . GLN B 1 38 ? 21.994 28.884 3.689 1.00 34.41 17 GLN B C 1
ATOM 838 O O . GLN B 1 38 ? 22.446 27.824 4.098 1.00 34.60 17 GLN B O 1
ATOM 844 N N . SER B 1 39 ? 21.146 29.623 4.376 1.00 34.20 18 SER B N 1
ATOM 845 C CA . SER B 1 39 ? 20.573 29.178 5.632 1.00 35.25 18 SER B CA 1
ATOM 846 C C . SER B 1 39 ? 19.054 29.407 5.640 1.00 34.25 18 SER B C 1
ATOM 847 O O . SER B 1 39 ? 18.507 30.161 4.812 1.00 32.85 18 SER B O 1
ATOM 850 N N . VAL B 1 40 ? 18.379 28.685 6.530 1.00 33.77 19 VAL B N 1
ATOM 851 C CA . VAL B 1 40 ? 16.965 28.905 6.788 1.00 33.65 19 VAL B CA 1
ATOM 852 C C . VAL B 1 40 ? 16.767 29.071 8.289 1.00 33.21 19 VAL B C 1
ATOM 853 O O . VAL B 1 40 ? 17.630 28.662 9.078 1.00 34.24 19 VAL B O 1
ATOM 857 N N . THR B 1 41 ? 15.667 29.686 8.690 1.00 31.46 20 THR B N 1
ATOM 858 C CA . THR B 1 41 ? 15.295 29.700 10.110 1.00 30.25 20 THR B CA 1
ATOM 859 C C . THR B 1 41 ? 14.044 28.845 10.237 1.00 29.92 20 THR B C 1
ATOM 860 O O . THR B 1 41 ? 13.160 28.940 9.414 1.00 28.18 20 THR B O 1
ATOM 864 N N A VAL B 1 42 ? 14.020 27.952 11.223 0.50 28.22 21 VAL B N 1
ATOM 865 N N B VAL B 1 42 ? 13.974 28.041 11.306 0.50 28.81 21 VAL B N 1
ATOM 866 C CA A VAL B 1 42 ? 12.787 27.234 11.505 0.50 28.43 21 VAL B CA 1
ATOM 867 C CA B VAL B 1 42 ? 12.909 27.046 11.510 0.50 29.38 21 VAL B CA 1
ATOM 868 C C A VAL B 1 42 ? 12.287 27.632 12.867 0.50 28.49 21 VAL B C 1
ATOM 869 C C B VAL B 1 42 ? 12.348 27.217 12.929 0.50 29.57 21 VAL B C 1
ATOM 870 O O A VAL B 1 42 ? 13.022 28.117 13.734 0.50 28.65 21 VAL B O 1
ATOM 871 O O B VAL B 1 42 ? 13.134 27.185 13.892 0.50 29.33 21 VAL B O 1
ATOM 878 N N . ASP B 1 43 ? 11.023 27.366 13.057 1.00 29.11 22 ASP B N 1
ATOM 879 C CA . ASP B 1 43 ? 10.359 27.612 14.339 1.00 30.02 22 ASP B CA 1
ATOM 880 C C . ASP B 1 43 ? 9.727 26.314 14.819 1.00 30.03 22 ASP B C 1
ATOM 881 O O . ASP B 1 43 ? 8.956 25.651 14.086 1.00 28.43 22 ASP B O 1
ATOM 886 N N . THR B 1 44 ? 10.034 25.968 16.076 1.00 29.04 23 THR B N 1
ATOM 887 C CA . THR B 1 44 ? 9.572 24.747 16.661 1.00 28.74 23 THR B CA 1
ATOM 888 C C . THR B 1 44 ? 8.847 25.176 17.917 1.00 29.81 23 THR B C 1
ATOM 889 O O . THR B 1 44 ? 9.500 25.561 18.885 1.00 27.84 23 THR B O 1
ATOM 893 N N . LEU B 1 45 ? 7.520 25.112 17.853 1.00 30.14 24 LEU B N 1
ATOM 894 C CA . LEU B 1 45 ? 6.606 25.567 18.936 1.00 33.25 24 LEU B CA 1
ATOM 895 C C . LEU B 1 45 ? 7.037 26.916 19.526 1.00 33.73 24 LEU B C 1
ATOM 896 O O . LEU B 1 45 ? 7.041 27.109 20.718 1.00 35.48 24 LEU B O 1
ATOM 901 N N . GLY B 1 46 ? 7.392 27.854 18.673 1.00 35.02 25 GLY B N 1
ATOM 902 C CA . GLY B 1 46 ? 7.785 29.185 19.168 1.00 34.87 25 GLY B CA 1
ATOM 903 C C . GLY B 1 46 ? 9.263 29.452 19.323 1.00 36.48 25 GLY B C 1
ATOM 904 O O . GLY B 1 46 ? 9.651 30.599 19.553 1.00 38.62 25 GLY B O 1
ATOM 905 N N . VAL B 1 47 ? 10.101 28.434 19.227 1.00 33.52 26 VAL B N 1
ATOM 906 C CA . VAL B 1 47 ? 11.544 28.657 19.347 1.00 33.99 26 VAL B CA 1
ATOM 907 C C . VAL B 1 47 ? 12.244 28.596 17.992 1.00 33.73 26 VAL B C 1
ATOM 908 O O . VAL B 1 47 ? 12.091 27.586 17.267 1.00 34.05 26 VAL B O 1
ATOM 912 N N . ARG B 1 48 ? 13.020 29.636 17.650 1.00 32.76 27 ARG B N 1
ATOM 913 C CA . ARG B 1 48 ? 13.641 29.710 16.314 1.00 33.68 27 ARG B CA 1
ATOM 914 C C . ARG B 1 48 ? 15.100 29.365 16.278 1.00 34.52 27 ARG B C 1
ATOM 915 O O . ARG B 1 48 ? 15.844 29.738 17.211 1.00 34.77 27 ARG B O 1
ATOM 923 N N . ARG B 1 49 ? 15.516 28.620 15.246 1.00 32.77 28 ARG B N 1
ATOM 924 C CA . ARG B 1 49 ? 16.918 28.208 15.061 1.00 33.30 28 ARG B CA 1
ATOM 925 C C . ARG B 1 49 ? 17.269 28.394 13.611 1.00 34.26 28 ARG B C 1
ATOM 926 O O . ARG B 1 49 ? 16.445 28.110 12.744 1.00 32.61 28 ARG B O 1
ATOM 934 N N . ASP B 1 50 ? 18.495 28.843 13.341 1.00 33.62 29 ASP B N 1
ATOM 935 C CA . ASP B 1 50 ? 19.025 28.871 11.981 1.00 35.06 29 ASP B CA 1
ATOM 936 C C . ASP B 1 50 ? 19.718 27.543 11.635 1.00 36.00 29 ASP B C 1
ATOM 937 O O . ASP B 1 50 ? 20.476 27.000 12.439 1.00 36.01 29 ASP B O 1
ATOM 942 N N . VAL B 1 51 ? 19.457 27.018 10.443 1.00 34.59 30 VAL B N 1
ATOM 943 C CA . VAL B 1 51 ? 20.009 25.761 10.019 1.00 34.60 30 VAL B CA 1
ATOM 944 C C . VAL B 1 51 ? 20.575 25.947 8.607 1.00 34.24 30 VAL B C 1
ATOM 945 O O . VAL B 1 51 ? 20.009 26.677 7.795 1.00 31.83 30 VAL B O 1
ATOM 949 N N . SER B 1 52 ? 21.695 25.274 8.314 1.00 32.58 31 SER B N 1
ATOM 950 C CA . SER B 1 52 ? 22.220 25.249 6.954 1.00 32.75 31 SER B CA 1
ATOM 951 C C . SER B 1 52 ? 21.225 24.663 5.920 1.00 33.26 31 SER B C 1
ATOM 952 O O . SER B 1 52 ? 20.650 23.592 6.130 1.00 30.78 31 SER B O 1
ATOM 955 N N . SER B 1 53 ? 21.037 25.365 4.791 1.00 33.44 32 SER B N 1
ATOM 956 C CA . SER B 1 53 ? 20.195 24.828 3.710 1.00 34.15 32 SER B CA 1
ATOM 957 C C . SER B 1 53 ? 20.744 23.524 3.122 1.00 35.92 32 SER B C 1
ATOM 958 O O . SER B 1 53 ? 20.005 22.729 2.506 1.00 36.17 32 SER B O 1
ATOM 961 N N . HIS B 1 54 ? 22.029 23.255 3.318 1.00 37.20 33 HIS B N 1
ATOM 962 C CA . HIS B 1 54 ? 22.589 22.053 2.728 1.00 38.34 33 HIS B CA 1
ATOM 963 C C . HIS B 1 54 ? 22.012 20.807 3.433 1.00 37.57 33 HIS B C 1
ATOM 964 O O . HIS B 1 54 ? 22.081 19.698 2.924 1.00 38.20 33 HIS B O 1
ATOM 971 N N . LEU B 1 55 ? 21.373 21.014 4.578 1.00 36.85 34 LEU B N 1
ATOM 972 C CA . LEU B 1 55 ? 20.799 19.916 5.325 1.00 36.07 34 LEU B CA 1
ATOM 973 C C . LEU B 1 55 ? 19.379 19.554 4.882 1.00 37.01 34 LEU B C 1
ATOM 974 O O . LEU B 1 55 ? 18.806 18.632 5.436 1.00 37.40 34 LEU B O 1
ATOM 987 N N . THR B 1 57 ? 16.698 17.618 2.763 1.00 36.29 36 THR B N 1
ATOM 988 C CA . THR B 1 57 ? 16.771 16.368 1.981 1.00 36.64 36 THR B CA 1
ATOM 989 C C . THR B 1 57 ? 16.076 16.546 0.660 1.00 37.03 36 THR B C 1
ATOM 990 O O . THR B 1 57 ? 16.308 15.766 -0.268 1.00 36.63 36 THR B O 1
ATOM 994 N N . GLU B 1 58 ? 15.184 17.543 0.587 1.00 36.81 37 GLU B N 1
ATOM 995 C CA . GLU B 1 58 ? 14.558 17.936 -0.673 1.00 37.43 37 GLU B CA 1
ATOM 996 C C . GLU B 1 58 ? 14.296 19.446 -0.592 1.00 35.56 37 GLU B C 1
ATOM 997 O O . GLU B 1 58 ? 14.382 20.001 0.503 1.00 34.32 37 GLU B O 1
ATOM 1003 N N . PRO B 1 59 ? 13.988 20.105 -1.734 1.00 35.51 38 PRO B N 1
ATOM 1004 C CA . PRO B 1 59 ? 13.765 21.568 -1.737 1.00 35.05 38 PRO B CA 1
ATOM 1005 C C . PRO B 1 59 ? 12.697 22.007 -0.756 1.00 34.83 38 PRO B C 1
ATOM 1006 O O . PRO B 1 59 ? 11.582 21.495 -0.782 1.00 34.82 38 PRO B O 1
ATOM 1010 N N . LEU B 1 60 ? 13.057 22.927 0.127 1.00 34.22 39 LEU B N 1
ATOM 1011 C CA . LEU B 1 60 ? 12.083 23.529 1.057 1.00 34.01 39 LEU B CA 1
ATOM 1012 C C . LEU B 1 60 ? 11.876 24.993 0.707 1.00 33.54 39 LEU B C 1
ATOM 1013 O O . LEU B 1 60 ? 12.802 25.635 0.224 1.00 33.33 39 LEU B O 1
ATOM 1018 N N . ALA B 1 61 ? 10.678 25.504 0.978 1.00 30.32 40 ALA B N 1
ATOM 1019 C CA . ALA B 1 61 ? 10.390 26.914 0.773 1.00 31.04 40 ALA B CA 1
ATOM 1020 C C . ALA B 1 61 ? 9.797 27.550 2.027 1.00 30.04 40 ALA B C 1
ATOM 1021 O O . ALA B 1 61 ? 9.356 26.845 2.923 1.00 29.37 40 ALA B O 1
ATOM 1023 N N . ILE B 1 62 ? 9.773 28.878 2.072 1.00 29.84 41 ILE B N 1
ATOM 1024 C CA . ILE B 1 62 ? 9.129 29.605 3.195 1.00 28.65 41 ILE B CA 1
ATOM 1025 C C . ILE B 1 62 ? 7.736 29.067 3.468 1.00 29.21 41 ILE B C 1
ATOM 1026 O O . ILE B 1 62 ? 7.004 28.791 2.550 1.00 28.38 41 ILE B O 1
ATOM 1031 N N . GLY B 1 63 ? 7.375 28.893 4.734 1.00 28.30 42 GLY B N 1
ATOM 1032 C CA . GLY B 1 63 ? 6.051 28.358 5.035 1.00 29.78 42 GLY B CA 1
ATOM 1033 C C . GLY B 1 63 ? 5.884 26.837 5.052 1.00 30.75 42 GLY B C 1
ATOM 1034 O O . GLY B 1 63 ? 4.881 26.357 5.568 1.00 30.23 42 GLY B O 1
ATOM 1035 N N . ASP B 1 64 ? 6.857 26.086 4.513 1.00 29.28 43 ASP B N 1
ATOM 1036 C CA . ASP B 1 64 ? 6.848 24.632 4.550 1.00 29.13 43 ASP B CA 1
ATOM 1037 C C . ASP B 1 64 ? 7.094 24.154 5.979 1.00 28.95 43 ASP B C 1
ATOM 1038 O O . ASP B 1 64 ? 7.623 24.919 6.794 1.00 27.60 43 ASP B O 1
ATOM 1043 N N . TYR B 1 65 ? 6.690 22.921 6.247 1.00 26.86 44 TYR B N 1
ATOM 1044 C CA . TYR B 1 65 ? 6.970 22.275 7.557 1.00 25.93 44 TYR B CA 1
ATOM 1045 C C . TYR B 1 65 ? 7.961 21.141 7.379 1.00 28.24 44 TYR B C 1
ATOM 1046 O O . TYR B 1 65 ? 7.994 20.422 6.333 1.00 29.52 44 TYR B O 1
ATOM 1055 N N . VAL B 1 66 ? 8.831 20.981 8.368 1.00 28.02 45 VAL B N 1
ATOM 1056 C CA . VAL B 1 66 ? 9.868 19.981 8.245 1.00 28.05 45 VAL B CA 1
ATOM 1057 C C . VAL B 1 66 ? 9.861 19.129 9.489 1.00 28.75 45 VAL B C 1
ATOM 1058 O O . VAL B 1 66 ? 9.380 19.595 10.543 1.00 26.89 45 VAL B O 1
ATOM 1062 N N . LEU B 1 67 ? 10.389 17.910 9.375 1.00 28.79 46 LEU B N 1
ATOM 1063 C CA . LEU B 1 67 ? 10.612 17.103 10.562 1.00 31.06 46 LEU B CA 1
ATOM 1064 C C . LEU B 1 67 ? 12.097 16.776 10.465 1.00 32.30 46 LEU B C 1
ATOM 1065 O O . LEU B 1 67 ? 12.561 16.335 9.406 1.00 32.45 46 LEU B O 1
ATOM 1070 N N . ILE B 1 68 ? 12.829 16.964 11.530 1.00 31.61 47 ILE B N 1
ATOM 1071 C CA . ILE B 1 68 ? 14.206 16.492 11.445 1.00 33.61 47 ILE B CA 1
ATOM 1072 C C . ILE B 1 68 ? 14.362 15.002 11.647 1.00 32.06 47 ILE B C 1
ATOM 1073 O O . ILE B 1 68 ? 13.484 14.312 12.165 1.00 32.09 47 ILE B O 1
ATOM 1078 N N . HIS B 1 69 ? 15.484 14.500 11.158 1.00 31.89 48 HIS B N 1
ATOM 1079 C CA . HIS B 1 69 ? 15.871 13.107 11.346 1.00 30.60 48 HIS B CA 1
ATOM 1080 C C . HIS B 1 69 ? 17.234 13.236 11.956 1.00 30.12 48 HIS B C 1
ATOM 1081 O O . HIS B 1 69 ? 18.145 13.739 11.291 1.00 27.08 48 HIS B O 1
ATOM 1088 N N . ILE B 1 70 ? 17.358 12.810 13.221 1.00 28.15 49 ILE B N 1
ATOM 1089 C CA . ILE B 1 70 ? 18.596 12.914 13.997 1.00 30.94 49 ILE B CA 1
ATOM 1090 C C . ILE B 1 70 ? 19.357 11.635 13.900 1.00 29.48 49 ILE B C 1
ATOM 1091 O O . ILE B 1 70 ? 18.764 10.573 13.757 1.00 30.87 49 ILE B O 1
ATOM 1096 N N . GLY B 1 71 ? 20.687 11.705 13.941 1.00 28.25 50 GLY B N 1
ATOM 1097 C CA . GLY B 1 71 ? 21.419 10.455 13.946 1.00 29.04 50 GLY B CA 1
ATOM 1098 C C . GLY B 1 71 ? 22.924 10.729 13.811 1.00 30.54 50 GLY B C 1
ATOM 1099 O O . GLY B 1 71 ? 23.366 11.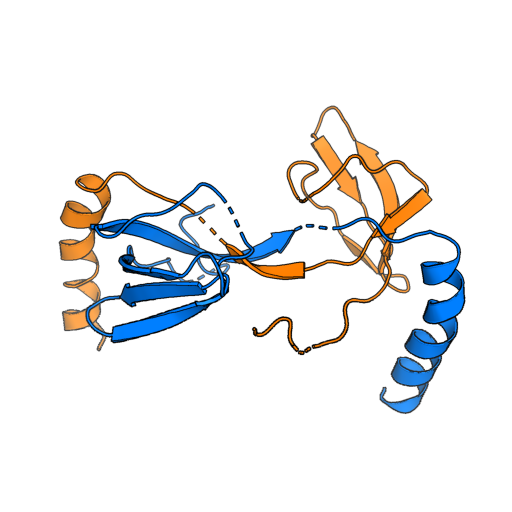852 14.033 1.00 31.07 50 GLY B O 1
ATOM 1100 N N . PHE B 1 72 ? 23.722 9.693 13.514 1.00 30.19 51 PHE B N 1
ATOM 1101 C CA . PHE B 1 72 ? 25.154 9.909 13.415 1.00 30.49 51 PHE B CA 1
ATOM 1102 C C . PHE B 1 72 ? 25.509 10.284 11.992 1.00 31.02 51 PHE B C 1
ATOM 1103 O O . PHE B 1 72 ? 25.341 9.466 11.061 1.00 32.75 51 PHE B O 1
ATOM 1111 N N . VAL B 1 73 ? 26.034 11.480 11.788 1.00 30.35 52 VAL B N 1
ATOM 1112 C CA . VAL B 1 73 ? 26.407 11.904 10.446 1.00 30.65 52 VAL B CA 1
ATOM 1113 C C . VAL B 1 73 ? 27.819 11.331 10.273 1.00 31.16 52 VAL B C 1
ATOM 1114 O O . VAL B 1 73 ? 28.589 11.444 11.196 1.00 30.91 52 VAL B O 1
ATOM 1126 N N . ASN B 1 75 ? 31.380 11.325 7.902 1.00 30.69 54 ASN B N 1
ATOM 1127 C CA . ASN B 1 75 ? 32.136 11.931 6.834 1.00 31.03 54 ASN B CA 1
ATOM 1128 C C . ASN B 1 75 ? 33.384 11.126 6.553 1.00 30.80 54 ASN B C 1
ATOM 1129 O O . ASN B 1 75 ? 34.204 10.893 7.451 1.00 28.92 54 ASN B O 1
ATOM 1134 N N . LYS B 1 76 ? 33.540 10.718 5.295 1.00 29.80 55 LYS B N 1
ATOM 1135 C CA . LYS B 1 76 ? 34.655 9.862 4.957 1.00 30.78 55 LYS B CA 1
ATOM 1136 C C . LYS B 1 76 ? 35.862 10.761 4.911 1.00 32.43 55 LYS B C 1
ATOM 1137 O O . LYS B 1 76 ? 35.759 11.923 4.474 1.00 32.81 55 LYS B O 1
ATOM 1143 N N . ILE B 1 77 ? 36.990 10.296 5.431 1.00 30.29 56 ILE B N 1
ATOM 1144 C CA . ILE B 1 77 ? 38.197 11.076 5.347 1.00 31.44 56 ILE B CA 1
ATOM 1145 C C . ILE B 1 77 ? 39.296 10.201 4.762 1.00 31.95 56 ILE B C 1
ATOM 1146 O O . ILE B 1 77 ? 39.202 8.993 4.789 1.00 31.05 56 ILE B O 1
ATOM 1151 N N . ASP B 1 78 ? 40.364 10.823 4.288 1.00 32.75 57 ASP B N 1
ATOM 1152 C CA . ASP B 1 78 ? 41.441 10.113 3.630 1.00 33.24 57 ASP B CA 1
ATOM 1153 C C . ASP B 1 78 ? 42.076 9.132 4.606 1.00 32.86 57 ASP B C 1
ATOM 1154 O O . ASP B 1 78 ? 42.380 9.477 5.746 1.00 31.17 57 ASP B O 1
ATOM 1159 N N A ARG B 1 79 ? 42.275 7.902 4.150 0.50 33.27 58 ARG B N 1
ATOM 1160 N N B ARG B 1 79 ? 42.273 7.912 4.122 0.50 32.87 58 ARG B N 1
ATOM 1161 C CA A ARG B 1 79 ? 42.776 6.828 5.008 0.50 33.84 58 ARG B CA 1
ATOM 1162 C CA B ARG B 1 79 ? 42.810 6.800 4.903 0.50 33.01 58 ARG B CA 1
ATOM 1163 C C A ARG B 1 79 ? 44.122 7.181 5.622 0.50 33.03 58 ARG B C 1
ATOM 1164 C C B ARG B 1 79 ? 44.100 7.185 5.594 0.50 32.58 58 ARG B C 1
ATOM 1165 O O A ARG B 1 79 ? 44.362 6.921 6.812 0.50 33.11 58 ARG B O 1
ATOM 1166 O O B ARG B 1 79 ? 44.275 6.950 6.798 0.50 32.74 58 ARG B O 1
ATOM 1181 N N . ASN B 1 80 ? 45.004 7.776 4.820 1.00 31.90 59 ASN B N 1
ATOM 1182 C CA . ASN B 1 80 ? 46.351 8.095 5.297 1.00 32.87 59 ASN B CA 1
ATOM 1183 C C . ASN B 1 80 ? 46.323 9.169 6.365 1.00 32.08 59 ASN B C 1
ATOM 1184 O O . ASN B 1 80 ? 46.992 9.061 7.404 1.00 33.13 59 ASN B O 1
ATOM 1189 N N . ASP B 1 81 ? 45.486 10.187 6.152 1.00 32.99 60 ASP B N 1
ATOM 1190 C CA . ASP B 1 81 ? 45.306 11.201 7.206 1.00 32.79 60 ASP B CA 1
ATOM 1191 C C . ASP B 1 81 ? 44.783 10.598 8.510 1.00 31.60 60 ASP B C 1
ATOM 1192 O O . ASP B 1 81 ? 45.290 10.917 9.619 1.00 31.52 60 ASP B O 1
ATOM 1197 N N . ALA B 1 82 ? 43.766 9.748 8.376 1.00 29.64 61 ALA B N 1
ATOM 1198 C CA . ALA B 1 82 ? 43.121 9.079 9.520 1.00 28.13 61 ALA B CA 1
ATOM 1199 C C . ALA B 1 82 ? 44.195 8.253 10.237 1.00 28.80 61 ALA B C 1
ATOM 1200 O O . ALA B 1 82 ? 44.366 8.385 11.463 1.00 28.17 61 ALA B O 1
ATOM 1202 N N . LEU B 1 83 ? 44.943 7.453 9.490 1.00 26.68 62 LEU B N 1
ATOM 1203 C CA . LEU B 1 83 ? 45.916 6.534 10.118 1.00 29.68 62 LEU B CA 1
ATOM 1204 C C . LEU B 1 83 ? 47.064 7.251 10.827 1.00 30.32 62 LEU B C 1
ATOM 1205 O O . LEU B 1 83 ? 47.470 6.833 11.923 1.00 32.93 62 LEU B O 1
ATOM 1210 N N . GLN B 1 84 ? 47.566 8.326 10.224 1.00 31.14 63 GLN B N 1
ATOM 1211 C CA . GLN B 1 84 ? 48.628 9.153 10.847 1.00 31.37 63 GLN B CA 1
ATOM 1212 C C . GLN B 1 84 ? 48.117 9.859 12.107 1.00 31.72 63 GLN B C 1
ATOM 1213 O O . GLN B 1 84 ? 48.786 9.802 13.151 1.00 32.20 63 GLN B O 1
ATOM 1219 N N . SER B 1 85 ? 46.933 10.468 12.027 1.00 30.02 64 SER B N 1
ATOM 1220 C CA . SER B 1 85 ? 46.316 11.115 13.207 1.00 30.08 64 SER B CA 1
ATOM 1221 C C . SER B 1 85 ? 46.054 10.152 14.352 1.00 30.32 64 SER B C 1
ATOM 1222 O O . SER B 1 85 ? 46.146 10.550 15.518 1.00 30.50 64 SER B O 1
ATOM 1225 N N . LEU B 1 86 ? 45.676 8.908 14.047 1.00 29.40 65 LEU B N 1
ATOM 1226 C CA . LEU B 1 86 ? 45.315 7.947 15.129 1.00 30.31 65 LEU B CA 1
ATOM 1227 C C . LEU B 1 86 ? 46.429 7.658 16.136 1.00 32.47 65 LEU B C 1
ATOM 1228 O O . LEU B 1 86 ? 46.162 7.383 17.313 1.00 31.74 65 LEU B O 1
ATOM 1233 N N . GLU B 1 87 ? 47.680 7.807 15.729 1.00 32.62 66 GLU B N 1
ATOM 1234 C CA . GLU B 1 87 ? 48.799 7.740 16.714 1.00 34.52 66 GLU B CA 1
ATOM 1235 C C . GLU B 1 87 ? 48.690 8.786 17.844 1.00 33.33 66 GLU B C 1
ATOM 1236 O O . GLU B 1 87 ? 48.962 8.486 19.003 1.00 34.16 66 GLU B O 1
ATOM 1242 N N . LEU B 1 88 ? 48.277 9.996 17.482 1.00 32.75 67 LEU B N 1
ATOM 1243 C CA . LEU B 1 88 ? 48.058 11.116 18.428 1.00 32.41 67 LEU B CA 1
ATOM 1244 C C . LEU B 1 88 ? 46.844 10.793 19.295 1.00 31.47 67 LEU B C 1
ATOM 1245 O O . LEU B 1 88 ? 46.868 11.021 20.515 1.00 31.11 67 LEU B O 1
ATOM 1250 N N . TYR B 1 89 ? 45.735 10.330 18.699 1.00 30.44 68 TYR B N 1
ATOM 1251 C CA . TYR B 1 89 ? 44.619 9.915 19.593 1.00 30.74 68 TYR B CA 1
ATOM 1252 C C . TYR B 1 89 ? 45.018 8.865 20.620 1.00 33.17 68 TYR B C 1
ATOM 1253 O O . TYR B 1 89 ? 44.682 8.965 21.814 1.00 31.42 68 TYR B O 1
ATOM 1262 N N A GLN B 1 90 ? 45.733 7.851 20.163 0.50 33.95 69 GLN B N 1
ATOM 1263 N N B GLN B 1 90 ? 45.739 7.846 20.126 0.50 34.25 69 GLN B N 1
ATOM 1264 C CA A GLN B 1 90 ? 46.191 6.808 21.061 0.50 35.77 69 GLN B CA 1
ATOM 1265 C CA B GLN B 1 90 ? 46.301 6.742 20.934 0.50 36.71 69 GLN B CA 1
ATOM 1266 C C A GLN B 1 90 ? 47.067 7.371 22.170 0.50 36.58 69 GLN B C 1
ATOM 1267 C C B GLN B 1 90 ? 47.145 7.269 22.094 0.50 37.00 69 GLN B C 1
ATOM 1268 O O A GLN B 1 90 ? 46.921 7.012 23.358 0.50 36.03 69 GLN B O 1
ATOM 1269 O O B GLN B 1 90 ? 47.064 6.771 23.236 0.50 36.77 69 GLN B O 1
ATOM 1280 N N . GLU B 1 91 ? 47.955 8.277 21.788 1.00 37.05 70 GLU B N 1
ATOM 1281 C CA . GLU B 1 91 ? 48.829 8.934 22.755 1.00 38.58 70 GLU B CA 1
ATOM 1282 C C . GLU B 1 91 ? 48.016 9.658 23.830 1.00 38.62 70 GLU B C 1
ATOM 1283 O O . GLU B 1 91 ? 48.361 9.540 25.013 1.00 39.74 70 GLU B O 1
ATOM 1289 N N . ILE B 1 92 ? 46.947 10.390 23.449 1.00 35.24 71 ILE B N 1
ATOM 1290 C CA . ILE B 1 92 ? 46.096 11.072 24.425 1.00 35.87 71 ILE B CA 1
ATOM 1291 C C . ILE B 1 92 ? 45.430 10.029 25.357 1.00 37.99 71 ILE B C 1
ATOM 1292 O O . ILE B 1 92 ? 45.434 10.179 26.614 1.00 38.31 71 ILE B O 1
ATOM 1297 N N . VAL B 1 93 ? 44.916 8.950 24.767 1.00 38.81 72 VAL B N 1
ATOM 1298 C CA . VAL B 1 93 ? 44.213 7.939 25.556 1.00 40.65 72 VAL B CA 1
ATOM 1299 C C . VAL B 1 93 ? 45.153 7.299 26.597 1.00 43.89 72 VAL B C 1
ATOM 1300 O O . VAL B 1 93 ? 44.771 7.141 27.768 1.00 43.72 72 VAL B O 1
ATOM 1304 N N . SER B 1 94 ? 46.376 6.975 26.177 1.00 46.24 73 SER B N 1
ATOM 1305 C CA . SER B 1 94 ? 47.373 6.388 27.077 1.00 50.45 73 SER B CA 1
ATOM 1306 C C . SER B 1 94 ? 47.683 7.316 28.238 1.00 52.43 73 SER B C 1
ATOM 1307 O O . SER B 1 94 ? 48.052 6.871 29.322 1.00 53.01 73 SER B O 1
ATO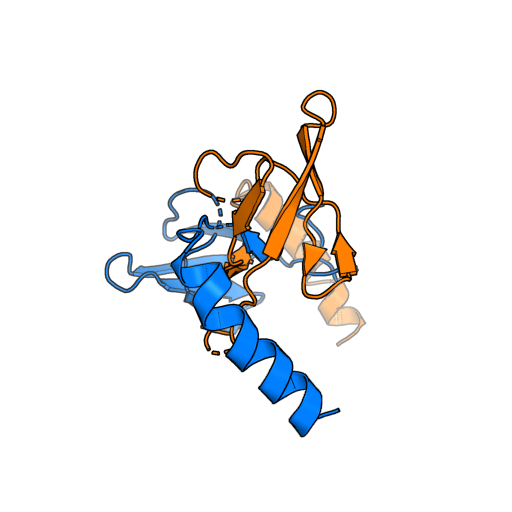M 1310 N N . LYS B 1 95 ? 47.523 8.610 28.006 1.00 54.87 74 LYS B N 1
ATOM 1311 C CA . LYS B 1 95 ? 47.872 9.603 28.991 1.00 57.21 74 LYS B CA 1
ATOM 1312 C C . LYS B 1 95 ? 46.690 9.942 29.903 1.00 59.04 74 LYS B C 1
ATOM 1313 O O . LYS B 1 95 ? 46.842 10.014 31.117 1.00 59.35 74 LYS B O 1
ATOM 1319 N N . LEU B 1 96 ? 45.510 10.148 29.333 1.00 61.04 75 LEU B N 1
ATOM 1320 C CA . LEU B 1 96 ? 44.356 10.446 30.170 1.00 63.15 75 LEU B CA 1
ATOM 1321 C C . LEU B 1 96 ? 43.786 9.170 30.811 1.00 64.78 75 LEU B C 1
ATOM 1322 O O . LEU B 1 96 ? 43.851 9.017 32.029 1.00 65.47 75 LEU B O 1
ATOM 1327 N N . GLU B 1 97 ? 43.272 8.247 29.996 1.00 66.54 76 GLU B N 1
ATOM 1328 C CA . GLU B 1 97 ? 42.724 6.966 30.484 1.00 67.82 76 GLU B CA 1
ATOM 1329 C C . GLU B 1 97 ? 43.825 5.953 30.780 1.00 67.97 76 GLU B C 1
ATOM 1330 O O . GLU B 1 97 ? 44.762 6.253 31.528 1.00 68.72 76 GLU B O 1
#

Solvent-accessible surface area: 11105 Å² total

InterPro domains:
  IPR001109 Hydrogenase expression/formation protein, HupF/HypC [PF01455] (1-68)
  IPR001109 Hydrogenase expression/formation protein, HupF/HypC [PR00445] (2-9)
  IPR001109 Hydrogenase expression/formation protein, HupF/HypC [PR00445] (19-35)
  IPR001109 Hydrogenase expression/formation protein, HupF/HypC [PR00445] (41-57)
  IPR001109 Hydrogenase expression/formation protein, HupF/HypC [PR00445] (59-71)
  IPR001109 Hydrogenase expression/formation protein, HupF/HypC [PTHR35177] (1-79)
  IPR001109 Hydrogenase expression/formation protein, HupF/HypC [TIGR00074] (1-78)

CATH classification: 2.30.30.140

Nearest PDB structures (foldseek):
  3d3r-assembly1_A  TM=1.007E+00  e=6.578E-13  Shewanella oneidensis MR-1
  6rm3-assembly1_SCC  TM=5.322E-01  e=1.260E+00  Vairimorpha necatrix
  8qma-assembly1_A  TM=4.511E-01  e=2.783E+00  Sinapis alba
  8kea-assembly1_C  TM=5.141E-01  e=8.337E+00  unclassified Caudoviricetes
  3tw6-assembly1_B-2  TM=4.167E-01  e=4.817E+00  Rhizobium etli CFN 42

Radius of gyration: 18.87 Å; Cα contacts (8 Å, |Δi|>4): 291; chains: 2; bounding box: 52×38×34 Å

Secondary structure (DSSP, 8-state):
-TTBS---BPPPEEEEEEETTTTEEEEEETTEEEEEE--------TT-EE---EEE--EE-HHHHHHHHHHHHHHHHHH-/-TT---PPPEEEEEEETTTTEEEEEETTEEEEEETT------TT-EE---EEE--EE-HHHHHHHHHHHHHHHHHH-

B-factor: mean 36.88, std 8.83, range [23.56, 76.09]